Protein AF-A0A643CAF9-F1 (afdb_monomer_lite)

Secondary structure (DSSP, 8-state):
-PPPP-PPP------SS--S-HHHHHHHHHHHHHHHTTHHHHHS--SS---SSS--HHHHHHHH-HHHHHHHHHHHHHHHHHHHHHHSPS-HHHHHHHHHHHHHHT--

Organism: Balaenoptera physalus (NCBI:txid9770)

Radius of gyration: 34.94 Å; chains: 1; bounding box: 46×42×116 Å

Sequence (108 aa):
MAKGPYLPSVDGEKDGPQVSESEACDQMYESLARLHANYYKLKYPRPRDTNFSGLSLEEYKLILSTDTLEEFKEMNKGMWKKLQEKFAPRDPEEKHKAWARALSRLHT

pLDDT: mean 74.89, std 15.4, range [40.44, 96.38]

InterPro domains:
  IPR037698 Ubiquinol-cytochrome-c reductase complex assembly factor 2 [PTHR34260] (13-97)

Foldseek 3Di:
DDDDDDDDPPPPDDDDPPPPCVVVVVVVVVVVVCVVVVVCCVVDPDPDDDDPVPDDPVRVVCVPDPVVVVVVVVVVVVVVVVVCVVVPPDDVVVVVVVVVVVVVVVPD

Structure (mmCIF, N/CA/C/O backbone):
data_AF-A0A643CAF9-F1
#
_entry.id   AF-A0A643CAF9-F1
#
loop_
_atom_site.group_PDB
_atom_site.id
_atom_site.type_symbol
_atom_site.label_atom_id
_atom_site.label_alt_id
_atom_site.label_comp_id
_atom_site.label_asym_id
_atom_site.label_entity_id
_atom_site.label_seq_id
_atom_site.pdbx_PDB_ins_code
_atom_site.Cartn_x
_atom_site.Cartn_y
_atom_site.Cartn_z
_atom_site.occupancy
_atom_site.B_iso_or_equiv
_atom_site.auth_seq_id
_atom_site.auth_comp_id
_atom_site.auth_asym_id
_atom_site.auth_atom_id
_atom_site.pdbx_PDB_model_num
ATOM 1 N N . MET A 1 1 ? 16.194 28.838 -43.594 1.00 41.56 1 MET A N 1
ATOM 2 C CA . MET A 1 1 ? 16.443 27.477 -43.069 1.00 41.56 1 MET A CA 1
ATOM 3 C C . MET A 1 1 ? 17.382 27.609 -41.881 1.00 41.56 1 MET A C 1
ATOM 5 O O . MET A 1 1 ? 18.571 27.818 -42.076 1.00 41.56 1 MET A O 1
ATOM 9 N N . ALA A 1 2 ? 16.836 27.635 -40.665 1.00 40.44 2 ALA A N 1
ATOM 10 C CA . ALA A 1 2 ? 17.629 27.788 -39.449 1.00 40.44 2 ALA A CA 1
ATOM 11 C C . ALA A 1 2 ? 18.249 26.431 -39.082 1.00 40.44 2 ALA A C 1
ATOM 13 O O . ALA A 1 2 ? 17.524 25.461 -38.874 1.00 40.44 2 ALA A O 1
ATOM 14 N N . LYS A 1 3 ? 19.583 26.354 -39.047 1.00 46.50 3 LYS A N 1
ATOM 15 C CA . LYS A 1 3 ? 20.302 25.217 -38.461 1.00 46.50 3 LYS A CA 1
ATOM 16 C C . LYS A 1 3 ? 20.122 25.303 -36.943 1.00 46.50 3 LYS A C 1
ATOM 18 O O . LYS A 1 3 ? 20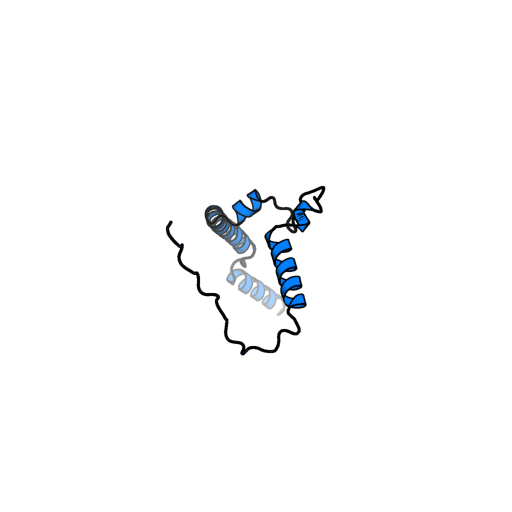.531 26.294 -36.345 1.00 46.50 3 LYS A O 1
ATOM 23 N N . GLY A 1 4 ? 19.457 24.310 -36.353 1.00 56.16 4 GLY A N 1
ATOM 24 C CA . GLY A 1 4 ? 19.327 24.188 -34.900 1.00 56.16 4 GLY A CA 1
ATOM 25 C C . GLY A 1 4 ? 20.698 24.007 -34.232 1.00 56.16 4 GLY A C 1
ATOM 26 O O . GLY A 1 4 ? 21.629 23.531 -34.889 1.00 56.16 4 GLY A O 1
ATOM 27 N N . PRO A 1 5 ? 20.856 24.415 -32.962 1.00 54.44 5 PRO A N 1
ATOM 28 C CA . PRO A 1 5 ? 22.138 24.342 -32.280 1.00 54.44 5 PRO A CA 1
ATOM 29 C C . PRO A 1 5 ? 22.537 22.886 -32.022 1.00 54.44 5 PRO A C 1
ATOM 31 O O . PRO A 1 5 ? 21.758 22.078 -31.519 1.00 54.44 5 PRO A O 1
ATOM 34 N N . TYR A 1 6 ? 23.776 22.586 -32.399 1.00 47.16 6 TYR A N 1
ATOM 35 C CA . TYR A 1 6 ? 24.498 21.352 -32.126 1.00 47.16 6 TYR A CA 1
ATOM 36 C C . TYR A 1 6 ? 24.613 21.182 -30.605 1.00 47.16 6 TYR A C 1
ATOM 38 O O . TYR A 1 6 ? 25.293 21.973 -29.950 1.00 47.16 6 TYR A O 1
ATOM 46 N N . LEU A 1 7 ? 23.916 20.198 -30.034 1.00 53.94 7 LEU A N 1
ATOM 47 C CA . LEU A 1 7 ? 24.166 19.787 -28.655 1.00 53.94 7 LEU A CA 1
ATOM 48 C C . LEU A 1 7 ? 25.531 19.085 -28.633 1.00 53.94 7 LEU A C 1
ATOM 50 O O . LEU A 1 7 ? 25.704 18.116 -29.375 1.00 53.94 7 LEU A O 1
ATOM 54 N N . PRO A 1 8 ? 26.513 19.563 -27.851 1.00 45.53 8 PRO A N 1
ATOM 55 C CA . PRO A 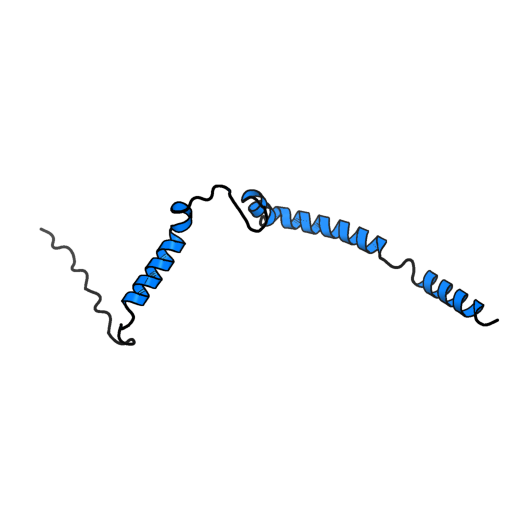1 8 ? 27.791 18.881 -27.748 1.00 45.53 8 PRO A CA 1
ATOM 56 C C . PRO A 1 8 ? 27.580 17.532 -27.056 1.00 45.53 8 PRO A C 1
ATOM 58 O O . PRO A 1 8 ? 27.013 17.463 -25.963 1.00 45.53 8 PRO A O 1
ATOM 61 N N . SER A 1 9 ? 28.019 16.463 -27.720 1.00 52.03 9 SER A N 1
ATOM 62 C CA . SER A 1 9 ? 28.163 15.140 -27.123 1.00 52.03 9 SER A CA 1
ATOM 63 C C . SER A 1 9 ? 29.009 15.265 -25.860 1.00 52.03 9 SER A C 1
ATOM 65 O O . SER A 1 9 ? 30.132 15.766 -25.899 1.00 52.03 9 SER A O 1
ATOM 67 N N . VAL A 1 10 ? 28.445 14.851 -24.729 1.00 54.72 10 VAL A N 1
ATOM 68 C CA . VAL A 1 10 ? 29.174 14.686 -23.473 1.00 54.72 10 VAL A CA 1
ATOM 69 C C . VAL A 1 10 ? 30.088 13.476 -23.627 1.00 54.72 10 VAL A C 1
ATOM 71 O O . VAL A 1 10 ? 29.709 12.350 -23.317 1.00 54.72 10 VAL A O 1
ATOM 74 N N . ASP A 1 11 ? 31.291 13.719 -24.137 1.00 52.75 11 ASP A N 1
ATOM 75 C CA . ASP A 1 11 ? 32.408 12.792 -24.010 1.00 52.75 11 ASP A CA 1
ATOM 76 C C . ASP A 1 11 ? 32.895 12.865 -22.558 1.00 52.75 11 ASP A C 1
ATOM 78 O O . ASP A 1 11 ? 33.740 13.679 -22.184 1.00 52.75 11 ASP A O 1
ATOM 82 N N . GLY A 1 12 ? 32.262 12.054 -21.710 1.00 41.91 12 GLY A N 1
ATOM 83 C CA . GLY A 1 12 ? 32.647 11.857 -20.321 1.00 41.91 12 GLY A CA 1
ATOM 84 C C . GLY A 1 12 ? 33.961 11.091 -20.233 1.00 41.91 12 GLY A C 1
ATOM 85 O O . GLY A 1 12 ? 34.018 9.890 -20.486 1.00 41.91 12 GLY A O 1
ATOM 86 N N . GLU A 1 13 ? 34.998 11.842 -19.888 1.00 42.22 13 GLU A N 1
ATOM 87 C CA . GLU A 1 13 ? 36.283 11.462 -19.310 1.00 42.22 13 GLU A CA 1
ATOM 88 C C . GLU A 1 13 ? 36.312 10.053 -18.689 1.00 42.22 13 GLU A C 1
ATOM 90 O O . GLU A 1 13 ? 35.655 9.738 -17.695 1.00 42.22 13 GLU A O 1
ATOM 95 N N . LYS A 1 14 ? 37.098 9.186 -19.329 1.00 53.53 14 LYS A N 1
ATOM 96 C CA . LYS A 1 14 ? 37.358 7.805 -18.935 1.00 53.53 14 LYS A CA 1
ATOM 97 C C . LYS A 1 14 ? 38.431 7.786 -17.846 1.00 53.53 14 LYS A C 1
ATOM 99 O O . LYS A 1 14 ? 39.603 7.644 -18.171 1.00 53.53 14 LYS A O 1
ATOM 104 N N . ASP A 1 15 ? 38.020 7.873 -16.584 1.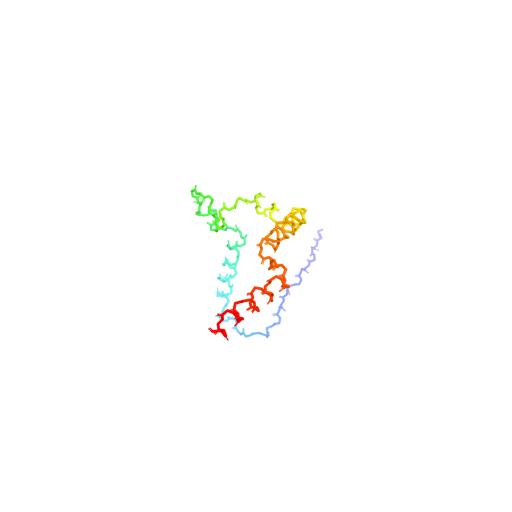00 50.56 15 ASP A N 1
ATOM 105 C CA . ASP A 1 15 ? 38.840 7.391 -15.465 1.00 50.56 15 ASP A CA 1
ATOM 106 C C . ASP A 1 15 ? 37.970 6.921 -14.282 1.00 50.56 15 ASP A C 1
ATOM 108 O O . ASP A 1 15 ? 37.716 7.607 -13.296 1.00 50.56 15 ASP A O 1
ATOM 112 N N . GLY A 1 16 ? 37.465 5.700 -14.432 1.00 56.59 16 GLY A N 1
ATOM 113 C CA . GLY A 1 16 ? 36.800 4.887 -13.416 1.00 56.59 16 GLY A CA 1
ATOM 114 C C . GLY A 1 16 ? 36.981 3.417 -13.812 1.00 56.59 16 GLY A C 1
ATOM 115 O O . GLY A 1 16 ? 37.167 3.150 -15.006 1.00 56.59 16 GLY A O 1
ATOM 116 N N . PRO A 1 17 ? 37.013 2.465 -12.857 1.00 53.28 17 PRO A N 1
ATOM 117 C CA . PRO A 1 17 ? 37.416 1.086 -13.121 1.00 53.28 17 PRO A CA 1
ATOM 118 C C . PRO A 1 17 ? 36.648 0.517 -14.316 1.00 53.28 17 PRO A C 1
ATOM 120 O O . PRO A 1 17 ? 35.428 0.635 -14.403 1.00 53.28 17 PRO A O 1
ATOM 123 N N . GLN A 1 18 ? 37.415 -0.039 -15.257 1.00 54.84 18 GLN A N 1
ATOM 124 C CA . GLN A 1 18 ? 36.973 -0.616 -16.523 1.00 54.84 18 GLN A CA 1
ATOM 125 C C . GLN A 1 18 ? 35.628 -1.330 -16.361 1.00 54.84 18 GLN A C 1
ATOM 127 O O . GLN A 1 18 ? 35.531 -2.302 -15.612 1.00 54.84 18 GLN A O 1
ATOM 132 N N . VAL A 1 19 ? 34.627 -0.819 -17.085 1.00 54.38 19 VAL A N 1
ATOM 133 C CA . VAL A 1 19 ? 33.247 -1.299 -17.227 1.00 54.38 19 VAL A CA 1
ATOM 134 C C . VAL A 1 19 ? 33.223 -2.773 -17.673 1.00 54.38 19 VAL A C 1
ATOM 136 O O . VAL A 1 19 ? 32.942 -3.106 -18.818 1.00 54.38 19 VAL A O 1
ATOM 139 N N . SER A 1 20 ? 33.575 -3.669 -16.761 1.00 55.47 20 SER A N 1
ATOM 140 C CA . SER A 1 20 ? 33.467 -5.127 -16.866 1.00 55.47 20 SER A CA 1
ATOM 141 C C . SER A 1 20 ? 32.144 -5.621 -16.268 1.00 55.47 20 SER A C 1
ATOM 143 O O . SER A 1 20 ? 31.748 -6.759 -16.485 1.00 55.47 20 SER A O 1
ATOM 145 N N . GLU A 1 21 ? 31.411 -4.718 -15.608 1.00 61.72 21 GLU A N 1
ATOM 146 C CA . GLU A 1 21 ? 30.124 -4.949 -14.951 1.00 61.72 21 GLU A CA 1
ATOM 147 C C . GLU A 1 21 ? 28.988 -4.091 -15.555 1.00 61.72 21 GLU A C 1
ATOM 149 O O . GLU A 1 21 ? 27.991 -3.846 -14.881 1.00 61.72 21 GLU A O 1
ATOM 154 N N . SER A 1 22 ? 29.100 -3.616 -16.812 1.00 72.44 22 SER A N 1
ATOM 155 C CA . SER A 1 22 ? 28.039 -2.792 -17.452 1.00 72.44 22 SER A CA 1
ATOM 156 C C . SER A 1 22 ? 26.688 -3.490 -17.392 1.00 72.44 22 SER A C 1
ATOM 158 O O . SER A 1 22 ? 25.699 -2.920 -16.950 1.00 72.44 22 SER A O 1
ATOM 160 N N . GLU A 1 23 ? 26.677 -4.761 -17.790 1.00 79.25 23 GLU A N 1
ATOM 161 C CA . GLU A 1 23 ? 25.466 -5.565 -17.857 1.00 79.25 23 GLU A CA 1
ATOM 162 C C . GLU A 1 23 ? 24.910 -5.852 -16.456 1.00 79.25 23 GLU A C 1
ATOM 164 O O . GLU A 1 23 ? 23.700 -5.880 -16.259 1.00 79.25 23 GLU A O 1
ATOM 169 N N . ALA A 1 24 ? 25.778 -5.996 -15.450 1.00 87.25 24 ALA A N 1
ATOM 170 C CA . ALA A 1 24 ? 25.347 -6.128 -14.061 1.00 87.25 24 ALA A CA 1
ATOM 171 C C . ALA A 1 24 ? 24.714 -4.823 -13.548 1.00 87.25 24 ALA A C 1
ATOM 173 O O . ALA A 1 24 ? 23.703 -4.865 -12.847 1.00 87.25 24 ALA A O 1
ATOM 174 N N . CYS A 1 25 ? 25.258 -3.666 -13.936 1.00 89.62 25 CYS A N 1
ATOM 175 C CA . CYS A 1 25 ? 24.670 -2.361 -13.644 1.00 89.62 25 CYS A CA 1
ATOM 176 C C . CYS A 1 25 ? 23.285 -2.214 -14.291 1.00 89.62 25 CYS A C 1
ATOM 178 O O . CYS A 1 25 ? 22.333 -1.833 -13.609 1.00 89.62 25 CYS A O 1
ATOM 180 N N . ASP A 1 26 ? 23.146 -2.613 -15.557 1.00 92.31 26 ASP A N 1
ATOM 181 C CA . ASP A 1 26 ? 21.872 -2.588 -16.280 1.00 92.31 26 ASP A CA 1
ATOM 182 C C . ASP A 1 26 ? 20.842 -3.525 -15.630 1.00 92.31 26 ASP A C 1
ATOM 184 O O . ASP A 1 26 ? 19.711 -3.124 -15.358 1.00 92.31 26 ASP A O 1
ATOM 188 N N . GLN A 1 27 ? 21.240 -4.746 -15.262 1.00 92.38 27 GLN A N 1
ATOM 189 C CA . GLN A 1 27 ? 20.372 -5.702 -14.563 1.00 92.38 27 GLN A CA 1
ATOM 190 C C . GLN A 1 27 ? 19.921 -5.189 -13.187 1.00 92.38 27 GLN A C 1
ATOM 192 O O . GLN A 1 27 ? 18.755 -5.359 -12.801 1.00 92.38 27 GLN A O 1
ATOM 197 N N . MET A 1 28 ? 20.824 -4.552 -12.435 1.00 94.19 28 MET A N 1
ATOM 198 C CA . MET A 1 28 ? 20.484 -3.905 -11.167 1.00 94.19 28 MET A CA 1
ATOM 199 C C . MET A 1 28 ? 19.514 -2.749 -11.390 1.00 94.19 28 MET A C 1
ATOM 201 O O . MET A 1 28 ? 18.505 -2.651 -10.689 1.00 94.19 28 MET A O 1
ATOM 205 N N . TYR A 1 29 ? 19.774 -1.908 -12.386 1.00 94.62 29 TYR A N 1
ATOM 206 C CA . TYR A 1 29 ? 18.903 -0.795 -12.729 1.00 94.62 29 TYR A CA 1
ATOM 207 C C . TYR A 1 29 ? 17.504 -1.281 -13.125 1.00 94.62 29 TYR A C 1
ATOM 209 O O . TYR A 1 29 ? 16.508 -0.788 -12.598 1.00 94.62 29 TYR A O 1
ATOM 217 N N . GLU A 1 30 ? 17.399 -2.318 -13.955 1.00 95.62 30 GLU A N 1
ATOM 218 C CA . GLU A 1 30 ? 16.119 -2.926 -14.321 1.00 95.62 30 GLU A CA 1
ATOM 219 C C . GLU A 1 30 ? 15.395 -3.558 -13.126 1.00 95.62 30 GLU A C 1
ATOM 221 O O . GLU A 1 30 ? 14.163 -3.549 -13.050 1.00 95.62 30 GLU A O 1
ATOM 226 N N . SER A 1 31 ? 16.133 -4.135 -12.174 1.00 95.31 31 SER A N 1
ATOM 227 C CA . SER A 1 31 ? 15.563 -4.607 -10.908 1.00 95.31 31 SER A CA 1
ATOM 228 C C . SER A 1 31 ? 14.925 -3.454 -10.127 1.00 95.31 31 SER A C 1
ATOM 230 O O . SER A 1 31 ? 13.756 -3.539 -9.737 1.00 95.31 31 SER A O 1
ATOM 232 N N . LEU A 1 32 ? 15.647 -2.341 -9.974 1.00 96.00 32 LEU A N 1
ATOM 233 C CA . LEU A 1 32 ? 15.150 -1.143 -9.297 1.00 96.00 32 LEU A CA 1
ATOM 234 C C . LEU A 1 32 ? 13.955 -0.526 -10.033 1.00 96.00 32 LEU A C 1
ATOM 236 O O . LEU A 1 32 ? 12.951 -0.190 -9.402 1.00 96.00 32 LEU A O 1
ATOM 240 N N . ALA A 1 33 ? 14.010 -0.448 -11.362 1.00 96.12 33 ALA A N 1
ATOM 241 C CA . ALA A 1 33 ? 12.916 0.045 -12.190 1.00 96.12 33 ALA A CA 1
ATOM 242 C C . ALA A 1 33 ? 11.646 -0.806 -12.016 1.00 96.12 33 ALA A C 1
ATOM 244 O O . ALA A 1 33 ? 10.551 -0.259 -11.867 1.00 96.12 33 ALA A O 1
ATOM 245 N N . ARG A 1 34 ? 11.778 -2.141 -11.945 1.00 96.38 34 ARG A N 1
ATOM 246 C CA . ARG A 1 34 ? 10.655 -3.055 -11.664 1.00 96.38 34 ARG A CA 1
ATOM 247 C C . ARG A 1 34 ? 10.047 -2.827 -10.282 1.00 96.38 34 ARG A C 1
ATOM 249 O O . ARG A 1 34 ? 8.821 -2.869 -10.155 1.00 96.38 34 ARG A O 1
ATOM 256 N N . LEU A 1 35 ? 10.874 -2.595 -9.261 1.00 94.94 35 LEU A N 1
ATOM 257 C CA . LEU A 1 35 ? 10.397 -2.295 -7.908 1.00 94.94 35 LEU A CA 1
ATOM 258 C C . LEU A 1 35 ? 9.636 -0.965 -7.874 1.00 94.94 35 LEU A C 1
ATOM 260 O O . LEU A 1 35 ? 8.505 -0.929 -7.393 1.00 94.94 35 LEU A O 1
ATOM 264 N N . HIS A 1 36 ? 10.208 0.096 -8.449 1.00 95.25 36 HIS A N 1
ATOM 265 C CA . HIS A 1 36 ? 9.586 1.422 -8.485 1.00 95.25 36 HIS A CA 1
ATOM 266 C C . HIS A 1 36 ? 8.268 1.433 -9.275 1.00 95.25 36 HIS A C 1
ATOM 268 O O . HIS A 1 36 ? 7.281 2.026 -8.844 1.00 95.25 36 HIS A O 1
ATOM 274 N N . ALA A 1 37 ? 8.211 0.721 -10.403 1.00 95.75 37 ALA A N 1
ATOM 275 C CA . ALA A 1 37 ? 7.004 0.607 -11.218 1.00 95.75 37 ALA A CA 1
ATOM 276 C C . ALA A 1 37 ? 5.916 -0.294 -10.598 1.00 95.75 37 ALA A C 1
ATOM 278 O O .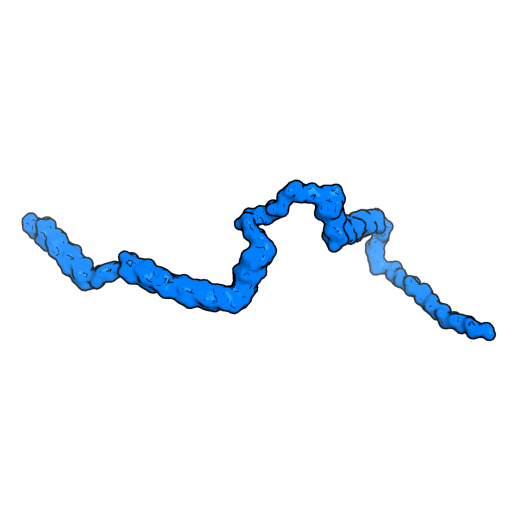 ALA A 1 37 ? 4.891 -0.536 -11.236 1.00 95.75 37 ALA A O 1
ATOM 279 N N . ASN A 1 38 ? 6.121 -0.830 -9.385 1.00 93.12 38 ASN A N 1
ATOM 280 C CA . ASN A 1 38 ? 5.237 -1.818 -8.758 1.00 93.12 38 ASN A CA 1
ATOM 281 C C . ASN A 1 38 ? 4.952 -3.033 -9.667 1.00 93.12 38 ASN A C 1
ATOM 283 O O . ASN A 1 38 ? 3.877 -3.636 -9.599 1.00 93.12 38 ASN A O 1
ATOM 287 N N . TYR A 1 39 ? 5.916 -3.417 -10.511 1.00 96.00 39 TYR A N 1
ATOM 288 C CA . TYR A 1 39 ? 5.734 -4.408 -11.577 1.00 96.00 39 TYR A CA 1
ATOM 289 C C . TYR A 1 39 ? 5.151 -5.729 -11.058 1.00 96.00 39 TYR A C 1
ATOM 291 O O . TYR A 1 39 ? 4.196 -6.265 -11.618 1.00 96.00 39 TYR A O 1
ATOM 299 N N . TYR A 1 40 ? 5.678 -6.240 -9.943 1.00 91.44 40 TYR A N 1
ATOM 300 C CA . TYR A 1 40 ? 5.241 -7.518 -9.379 1.00 91.44 40 TYR A CA 1
ATOM 301 C C . TYR A 1 40 ? 3.825 -7.479 -8.800 1.00 91.44 40 TYR A C 1
ATOM 303 O O . TYR A 1 40 ? 3.118 -8.481 -8.886 1.00 91.44 40 TYR A O 1
ATOM 311 N N . LYS A 1 41 ? 3.382 -6.329 -8.274 1.00 90.38 41 LYS A N 1
ATOM 312 C CA . LYS A 1 41 ? 2.015 -6.153 -7.761 1.00 90.38 41 LYS A CA 1
ATOM 313 C C . LYS A 1 41 ? 0.983 -6.259 -8.886 1.00 90.38 41 LYS A C 1
ATOM 315 O O . LYS A 1 41 ? -0.083 -6.827 -8.679 1.00 90.38 41 LYS A O 1
ATOM 320 N N . LEU A 1 42 ? 1.310 -5.727 -10.065 1.00 91.69 42 LEU A N 1
ATOM 321 C CA . LEU A 1 42 ? 0.446 -5.782 -11.248 1.00 91.69 42 LEU A CA 1
ATOM 322 C C . LEU A 1 42 ? 0.520 -7.140 -11.953 1.00 91.69 42 LEU A C 1
ATOM 324 O O . LEU A 1 42 ? -0.496 -7.646 -12.421 1.00 91.69 42 LEU A O 1
ATOM 328 N N . LYS A 1 43 ? 1.711 -7.747 -12.006 1.00 95.00 43 LYS A N 1
ATOM 329 C CA . LYS A 1 43 ? 1.925 -9.054 -12.641 1.00 95.00 43 LYS A CA 1
ATOM 330 C C . LYS A 1 43 ? 1.293 -10.208 -11.864 1.00 95.00 43 LYS A C 1
ATOM 332 O O . LYS A 1 43 ? 0.837 -11.168 -12.478 1.00 95.00 43 LYS A O 1
ATOM 337 N N . TYR A 1 44 ? 1.265 -10.115 -10.537 1.00 91.81 44 TYR A N 1
ATOM 338 C CA . TYR A 1 44 ? 0.709 -11.143 -9.659 1.00 91.81 44 TYR A CA 1
ATOM 339 C C . TYR A 1 44 ? -0.321 -10.526 -8.699 1.00 91.81 44 TYR A C 1
ATOM 341 O O . TYR A 1 44 ? -0.009 -10.294 -7.526 1.00 91.81 44 TYR A O 1
ATOM 349 N N . PRO A 1 45 ? -1.551 -10.247 -9.177 1.00 90.94 45 PRO A N 1
ATOM 350 C CA . PRO A 1 45 ? -2.612 -9.715 -8.333 1.00 90.94 45 PRO A CA 1
ATOM 351 C C . PRO A 1 45 ? -2.925 -10.686 -7.196 1.00 90.94 45 PRO A C 1
ATOM 353 O O . PRO A 1 45 ? -3.127 -11.883 -7.415 1.00 90.94 45 PRO A O 1
ATOM 356 N N . ARG A 1 46 ? -2.976 -10.178 -5.964 1.00 87.81 46 ARG A N 1
ATOM 357 C CA . ARG A 1 46 ? -3.329 -11.003 -4.808 1.00 87.81 46 ARG A CA 1
ATOM 358 C C . ARG A 1 46 ? -4.852 -11.153 -4.731 1.00 87.81 46 ARG A C 1
ATOM 360 O O . ARG A 1 46 ? -5.547 -10.149 -4.855 1.00 87.81 46 ARG A O 1
ATOM 367 N N . PRO A 1 47 ? -5.381 -12.358 -4.447 1.00 88.56 47 PRO A N 1
ATOM 368 C CA . PRO A 1 47 ? -6.817 -12.547 -4.231 1.00 88.56 47 PRO A CA 1
ATOM 369 C C . PRO A 1 47 ? -7.364 -11.789 -3.015 1.00 88.56 47 PRO A C 1
ATOM 371 O O . PRO A 1 47 ? -8.561 -11.532 -2.932 1.00 88.56 47 PRO A O 1
ATOM 374 N N . ARG A 1 48 ? -6.499 -11.479 -2.041 1.00 83.75 48 ARG A N 1
ATOM 375 C CA . ARG A 1 48 ? -6.826 -10.695 -0.848 1.00 83.75 48 ARG A CA 1
ATOM 376 C C . ARG A 1 48 ? -5.709 -9.714 -0.549 1.00 83.75 48 ARG A C 1
ATOM 378 O O . ARG A 1 48 ? -4.528 -10.050 -0.681 1.00 83.75 48 ARG A O 1
ATOM 385 N N . ASP A 1 49 ? -6.091 -8.543 -0.066 1.00 80.56 49 ASP A N 1
ATOM 386 C CA . ASP A 1 49 ? -5.150 -7.604 0.518 1.00 80.56 49 ASP A CA 1
ATOM 387 C C . ASP A 1 49 ? -4.688 -8.140 1.868 1.00 80.56 49 ASP A C 1
ATOM 389 O O . ASP A 1 49 ? -5.409 -8.112 2.861 1.00 80.56 49 ASP A O 1
ATOM 393 N N . THR A 1 50 ? -3.477 -8.693 1.884 1.00 78.12 50 THR A N 1
ATOM 394 C CA . THR A 1 50 ? -2.797 -9.066 3.118 1.00 78.12 50 THR A CA 1
ATOM 395 C C . THR A 1 50 ? -1.769 -8.001 3.467 1.00 78.12 50 THR A C 1
ATOM 397 O O . THR A 1 50 ? -0.916 -7.609 2.659 1.00 78.12 50 THR A O 1
ATOM 400 N N . ASN A 1 51 ? -1.881 -7.524 4.692 1.00 76.69 51 ASN A N 1
ATOM 401 C CA . ASN A 1 51 ? -0.939 -6.672 5.395 1.00 76.69 51 ASN A CA 1
ATOM 402 C C . ASN A 1 51 ? -0.360 -7.506 6.551 1.00 76.69 51 ASN A C 1
ATOM 404 O O . ASN A 1 51 ? -0.924 -8.520 6.960 1.00 76.69 51 ASN A O 1
ATOM 408 N N . PHE A 1 52 ? 0.800 -7.113 7.062 1.00 84.00 52 PHE A N 1
ATOM 409 C CA . PHE A 1 52 ? 1.403 -7.814 8.196 1.00 84.00 52 PHE A CA 1
ATOM 410 C C . PHE A 1 52 ? 0.606 -7.602 9.497 1.00 84.00 52 PHE A C 1
ATOM 412 O O . PHE A 1 52 ? 0.519 -8.498 10.328 1.00 84.00 52 PHE A O 1
ATOM 419 N N . SER A 1 53 ? 0.010 -6.422 9.666 1.00 84.44 53 SER A N 1
ATOM 420 C CA . SER A 1 53 ? -0.655 -5.986 10.898 1.00 84.44 53 SER A CA 1
ATOM 421 C C . SER A 1 53 ? -2.156 -6.275 10.968 1.00 84.44 53 SER A C 1
ATOM 423 O O . SER A 1 53 ? -2.765 -6.021 12.000 1.00 84.44 53 SER A O 1
ATOM 425 N N . GLY A 1 54 ? -2.779 -6.751 9.890 1.00 86.50 54 GLY A N 1
ATOM 426 C CA . GLY A 1 54 ? -4.240 -6.851 9.784 1.00 86.50 54 GLY A CA 1
ATOM 427 C C . GLY A 1 54 ? -4.944 -5.536 9.421 1.00 86.50 54 GLY A C 1
ATOM 428 O O . GLY A 1 54 ? -6.124 -5.571 9.094 1.00 86.50 54 GLY A O 1
ATOM 429 N N . LEU A 1 55 ? -4.247 -4.392 9.428 1.00 85.81 55 LEU A N 1
ATOM 430 C CA . LEU A 1 55 ? -4.863 -3.059 9.358 1.00 85.81 55 LEU A CA 1
ATOM 431 C C . LEU A 1 55 ? -5.025 -2.510 7.935 1.00 85.81 55 LEU A C 1
ATOM 433 O O . LEU A 1 55 ? -4.077 -2.471 7.143 1.00 85.81 55 LEU A O 1
ATOM 437 N N . SER A 1 56 ? -6.215 -2.016 7.619 1.00 85.88 56 SER A N 1
ATOM 438 C CA . SER A 1 56 ? -6.495 -1.257 6.400 1.00 85.88 56 SER A CA 1
ATOM 439 C C . SER A 1 56 ? -5.641 0.015 6.297 1.00 85.88 56 SER A C 1
ATOM 441 O O . SER A 1 56 ? -5.083 0.508 7.282 1.00 85.88 56 SER A O 1
ATOM 443 N N . LEU A 1 57 ? -5.531 0.566 5.082 1.00 83.75 57 LEU A N 1
ATOM 444 C CA . LEU A 1 57 ? -4.789 1.812 4.845 1.00 83.75 57 LEU A CA 1
ATOM 445 C C . LEU A 1 57 ? -5.335 2.974 5.678 1.00 83.75 57 LEU A C 1
ATOM 447 O O . LEU A 1 57 ? -4.550 3.774 6.183 1.00 83.75 57 LEU A O 1
ATOM 451 N N . GLU A 1 58 ? -6.649 3.024 5.878 1.00 86.31 58 GLU A N 1
ATOM 452 C CA . GLU A 1 58 ? -7.267 4.128 6.610 1.00 86.31 58 GLU A CA 1
ATOM 453 C C . GLU A 1 58 ? -7.045 4.008 8.114 1.00 86.31 58 GLU A C 1
ATOM 455 O O . GLU A 1 58 ? -6.800 5.012 8.777 1.00 86.31 58 GLU A O 1
ATOM 460 N N . GLU A 1 59 ? -7.014 2.784 8.643 1.00 86.38 59 GLU A N 1
ATOM 461 C CA . GLU A 1 59 ? -6.606 2.526 10.028 1.00 86.38 59 GLU A CA 1
ATOM 462 C C . GLU A 1 59 ? -5.133 2.884 10.248 1.00 86.38 59 GLU A C 1
ATOM 464 O O . GLU A 1 59 ? -4.788 3.500 11.255 1.00 86.38 59 GLU A O 1
ATOM 469 N N . TYR A 1 60 ? -4.260 2.573 9.286 1.00 86.62 60 TYR A N 1
ATOM 470 C CA . TYR A 1 60 ? -2.865 3.014 9.327 1.00 86.62 60 TYR A CA 1
ATOM 471 C C . TYR A 1 60 ? -2.740 4.532 9.309 1.00 86.62 60 TYR A C 1
ATOM 473 O O . TYR A 1 60 ? -1.977 5.098 10.091 1.00 86.62 60 TYR A O 1
ATOM 481 N N . LYS A 1 61 ? -3.486 5.191 8.420 1.00 86.62 61 LYS A N 1
ATOM 482 C CA . LYS A 1 61 ? -3.501 6.645 8.312 1.00 86.62 61 LYS A CA 1
ATOM 483 C C . LYS A 1 61 ? -3.984 7.272 9.610 1.00 86.62 61 LYS A C 1
ATOM 485 O O . LYS A 1 61 ? -3.382 8.245 10.041 1.00 86.62 61 LYS A O 1
ATOM 490 N N . LEU A 1 62 ? -4.996 6.694 10.254 1.00 87.06 62 LEU A N 1
ATOM 491 C CA . LEU A 1 62 ? -5.470 7.118 11.566 1.00 87.06 62 LEU A CA 1
ATOM 492 C C . LEU A 1 62 ? -4.369 6.973 12.625 1.00 87.06 62 LEU A C 1
ATOM 494 O O . LEU A 1 62 ? -4.013 7.955 13.252 1.00 87.06 62 LEU A O 1
ATOM 498 N N . ILE A 1 63 ? -3.739 5.802 12.767 1.00 83.94 63 ILE A N 1
ATOM 499 C CA . ILE A 1 63 ? -2.659 5.583 13.753 1.00 83.94 63 ILE A CA 1
ATOM 500 C C . ILE A 1 63 ? -1.479 6.546 13.551 1.00 83.94 63 ILE A C 1
ATOM 502 O O . ILE A 1 63 ? -0.871 6.996 14.521 1.00 83.94 63 ILE A O 1
ATOM 506 N N . LEU A 1 64 ? -1.143 6.847 12.295 1.00 81.38 64 LEU A N 1
ATOM 507 C CA . LEU A 1 64 ? -0.076 7.782 11.937 1.00 81.38 64 LEU A CA 1
ATOM 508 C C . LEU A 1 64 ? -0.513 9.250 11.988 1.00 81.38 64 LEU A C 1
ATOM 510 O O . LEU A 1 64 ? 0.344 10.132 11.933 1.00 81.38 64 LEU A O 1
ATOM 514 N N . SER A 1 65 ? -1.816 9.527 12.077 1.00 85.44 65 SER A N 1
ATOM 515 C CA . SER A 1 65 ? -2.317 10.890 12.198 1.00 85.44 65 SER A CA 1
ATOM 516 C C . SER A 1 65 ? -1.902 11.440 13.556 1.00 85.44 65 SER A C 1
ATOM 518 O O . SER A 1 65 ? -2.162 10.852 14.608 1.00 85.44 65 SER A O 1
ATOM 520 N N . THR A 1 66 ? -1.242 12.593 13.525 1.00 72.81 66 THR A N 1
ATOM 521 C CA . THR A 1 66 ? -0.801 13.323 14.717 1.00 72.81 66 THR A CA 1
ATOM 522 C C . THR A 1 66 ? -1.960 13.635 15.655 1.00 72.81 66 THR A C 1
ATOM 524 O O . THR A 1 66 ? -1.795 13.576 16.871 1.00 72.81 66 THR A O 1
ATOM 527 N N . ASP A 1 67 ? -3.137 13.884 15.086 1.00 69.56 67 ASP A N 1
ATOM 528 C CA . ASP A 1 67 ? -4.316 14.353 15.811 1.00 69.56 67 ASP A CA 1
ATOM 529 C C . ASP A 1 67 ? -4.851 13.285 16.782 1.00 69.56 67 ASP A C 1
ATOM 531 O O . ASP A 1 67 ? -5.139 13.584 17.937 1.00 69.56 67 ASP A O 1
ATOM 535 N N . THR A 1 68 ? -4.878 12.007 16.386 1.00 66.56 68 THR A N 1
ATOM 536 C CA . THR A 1 68 ? -5.301 10.910 17.279 1.00 66.56 68 THR A CA 1
ATOM 537 C C . THR A 1 68 ? -4.197 10.416 18.212 1.00 66.56 68 THR A C 1
ATOM 539 O O . THR A 1 68 ? -4.478 9.757 19.216 1.00 66.56 68 THR A O 1
ATOM 542 N N . LEU A 1 69 ? -2.929 10.714 17.910 1.00 68.12 69 LEU A N 1
ATOM 543 C CA . LEU A 1 69 ? -1.805 10.338 18.770 1.00 68.12 69 LEU A CA 1
ATOM 544 C C . LEU A 1 69 ? -1.839 11.107 20.098 1.00 68.12 69 LEU A C 1
ATOM 546 O O . LEU A 1 69 ? -1.524 10.541 21.150 1.00 68.12 69 LEU A O 1
ATOM 550 N N . GLU A 1 70 ? -2.233 12.381 20.062 1.00 72.25 70 GLU A N 1
ATOM 551 C CA . GLU A 1 70 ? -2.361 13.214 21.259 1.00 72.25 70 GLU A CA 1
ATOM 552 C C . GLU A 1 70 ? -3.524 12.752 22.148 1.00 72.25 70 GLU A C 1
ATOM 554 O O . GLU A 1 70 ? -3.332 12.537 23.348 1.00 72.25 70 GLU A O 1
ATOM 559 N N . GLU A 1 71 ? -4.683 12.452 21.554 1.00 72.12 71 GLU A N 1
ATOM 560 C CA . GLU A 1 71 ? -5.831 11.871 22.262 1.00 72.12 71 GLU A CA 1
ATOM 561 C C . GLU A 1 71 ? -5.483 10.523 22.913 1.00 72.12 71 GLU A C 1
ATOM 563 O O . GLU A 1 71 ? -5.771 10.294 24.093 1.00 72.12 71 GLU A O 1
ATOM 568 N N . PHE A 1 72 ? -4.781 9.644 22.188 1.00 73.94 72 PHE A N 1
ATOM 569 C CA . PHE A 1 72 ? -4.348 8.352 22.718 1.00 73.94 72 PHE A CA 1
ATOM 570 C C . PHE A 1 72 ? -3.365 8.507 23.884 1.00 73.94 72 PHE A C 1
ATOM 572 O O . PHE A 1 72 ? -3.440 7.773 24.875 1.00 73.94 72 PHE A O 1
ATOM 579 N N . LYS A 1 73 ? -2.455 9.484 23.809 1.00 72.81 73 LYS A N 1
ATOM 580 C CA . LYS A 1 73 ? -1.499 9.784 24.880 1.00 72.81 73 LYS A CA 1
ATOM 581 C C . LYS A 1 73 ? -2.205 10.291 26.139 1.00 72.81 73 LYS A C 1
ATOM 583 O O . LYS A 1 73 ? -1.845 9.859 27.237 1.00 72.81 73 LYS A O 1
ATOM 588 N N . GLU A 1 74 ? -3.213 11.150 26.007 1.00 77.31 74 GLU A N 1
ATOM 589 C CA . GLU A 1 74 ? -4.024 11.612 27.142 1.00 77.31 74 GLU A CA 1
ATOM 590 C C . GLU A 1 74 ? -4.858 10.480 27.761 1.00 77.31 74 GLU A C 1
ATOM 592 O O . GLU A 1 74 ? -4.856 10.295 28.984 1.00 77.31 74 GLU A O 1
ATOM 597 N N . MET A 1 75 ? -5.486 9.638 26.936 1.00 75.62 75 MET A N 1
ATOM 598 C CA . MET A 1 75 ? -6.232 8.468 27.411 1.00 75.62 75 MET A CA 1
ATOM 599 C C . MET A 1 75 ? -5.336 7.463 28.149 1.00 75.62 75 MET A C 1
ATOM 601 O O . MET A 1 75 ? -5.709 6.947 29.209 1.00 75.62 75 MET A O 1
ATOM 605 N N . ASN A 1 76 ? -4.132 7.207 27.632 1.00 80.56 76 ASN A N 1
ATOM 606 C CA . ASN A 1 76 ? -3.189 6.269 28.236 1.00 80.56 76 ASN A CA 1
ATOM 607 C C . ASN A 1 76 ? -2.677 6.773 29.597 1.00 80.56 76 ASN A C 1
ATOM 609 O O . ASN A 1 76 ? -2.594 5.996 30.544 1.00 80.56 76 ASN A O 1
ATOM 613 N N . LYS A 1 77 ? -2.460 8.086 29.772 1.00 80.75 77 LYS A N 1
ATOM 614 C CA . LYS A 1 77 ? -2.129 8.676 31.087 1.00 80.75 77 LYS A CA 1
ATOM 615 C C . LYS A 1 77 ? -3.215 8.412 32.134 1.00 80.75 77 LYS A C 1
ATOM 617 O O . LYS A 1 77 ? -2.897 8.055 33.270 1.00 80.75 77 LYS A O 1
ATOM 622 N N . GLY A 1 78 ? -4.489 8.581 31.772 1.00 82.62 78 GLY A N 1
ATOM 623 C CA . GLY A 1 78 ? -5.619 8.351 32.679 1.00 82.62 78 GLY A CA 1
ATOM 624 C C . GLY A 1 78 ? -5.759 6.883 33.091 1.00 82.62 78 GLY A C 1
ATOM 625 O O . GLY A 1 78 ? -5.985 6.576 34.263 1.00 82.62 78 GLY A O 1
ATOM 626 N N . MET A 1 79 ? -5.569 5.963 32.143 1.00 83.25 79 MET A N 1
ATOM 627 C CA . MET A 1 79 ? -5.576 4.523 32.416 1.00 83.25 79 MET A CA 1
ATOM 628 C C . MET A 1 79 ? -4.351 4.081 33.224 1.00 83.25 79 MET A C 1
ATOM 630 O O . MET A 1 79 ? -4.497 3.308 34.171 1.00 83.25 79 MET A O 1
ATOM 634 N N . TRP A 1 80 ? -3.169 4.620 32.919 1.00 83.44 80 TRP A N 1
ATOM 635 C CA . TRP A 1 80 ? -1.937 4.351 33.656 1.00 83.44 80 TRP A CA 1
ATOM 636 C C . TRP A 1 80 ? -2.015 4.837 35.102 1.00 83.44 80 TRP A C 1
ATOM 638 O O . TRP A 1 80 ? -1.602 4.111 35.997 1.00 83.44 80 TRP A O 1
ATOM 648 N N . LYS A 1 81 ? -2.625 6.002 35.369 1.00 83.62 81 LYS A N 1
ATOM 649 C CA . LYS A 1 81 ? -2.889 6.462 36.743 1.00 83.62 81 LYS A CA 1
ATOM 650 C C . LYS A 1 81 ? -3.785 5.499 37.517 1.00 83.62 81 LYS A C 1
ATOM 652 O O . LYS A 1 81 ? -3.448 5.142 38.637 1.00 83.62 81 LYS A O 1
ATOM 657 N N . LYS A 1 82 ? -4.878 5.020 36.913 1.00 84.81 82 LYS A N 1
ATOM 658 C CA . LYS A 1 82 ? -5.767 4.033 37.554 1.00 84.81 82 LYS A CA 1
ATOM 659 C C . LYS A 1 82 ? -5.064 2.704 37.814 1.00 84.81 82 LYS A C 1
ATOM 661 O O . LYS A 1 82 ? -5.318 2.053 38.823 1.00 84.81 82 LYS A O 1
ATOM 666 N N . LEU A 1 83 ? -4.196 2.283 36.897 1.00 85.19 83 LEU A N 1
ATOM 667 C CA . LEU A 1 83 ? -3.378 1.090 37.078 1.00 85.19 83 LEU A CA 1
ATOM 668 C C . LEU A 1 83 ? -2.367 1.311 38.212 1.00 85.19 83 LEU A C 1
ATOM 670 O O . LEU A 1 83 ? -2.278 0.498 39.125 1.00 85.19 83 LEU A O 1
ATOM 674 N N . GLN A 1 84 ? -1.687 2.456 38.214 1.00 81.62 84 GLN A N 1
ATOM 675 C CA . GLN A 1 84 ? -0.758 2.855 39.261 1.00 81.62 84 GLN A CA 1
ATOM 676 C C . GLN A 1 84 ? -1.443 2.930 40.625 1.00 81.62 84 GLN A C 1
ATOM 678 O O . GLN A 1 84 ? -0.868 2.453 41.579 1.00 81.62 84 GLN A O 1
ATOM 683 N N . GLU A 1 85 ? -2.665 3.445 40.745 1.00 83.06 85 GLU A N 1
ATOM 684 C CA . GLU A 1 85 ? -3.418 3.469 42.011 1.00 83.06 85 GLU A CA 1
ATOM 685 C C . GLU A 1 85 ? -3.769 2.065 42.519 1.00 83.06 85 GLU A C 1
ATOM 687 O O . GLU A 1 85 ? -3.752 1.823 43.723 1.00 83.06 85 GLU A O 1
ATOM 692 N N . LYS A 1 86 ? -4.050 1.121 41.613 1.00 80.69 86 LYS A N 1
ATOM 693 C CA . LYS A 1 86 ? -4.336 -0.277 41.973 1.00 80.69 86 LYS A CA 1
ATOM 694 C C . LYS A 1 86 ? -3.098 -1.044 42.431 1.00 80.69 86 LYS A C 1
ATOM 696 O O . LYS A 1 86 ? -3.221 -1.951 43.248 1.00 80.69 86 LYS A O 1
ATOM 701 N N . PHE A 1 87 ? -1.930 -0.701 41.894 1.00 75.19 87 PHE A N 1
ATOM 702 C CA . PHE A 1 87 ? -0.657 -1.336 42.242 1.00 75.19 87 PHE A CA 1
ATOM 703 C C . PHE A 1 87 ? 0.193 -0.507 43.209 1.00 75.19 87 PHE A C 1
ATOM 705 O O . PHE A 1 87 ? 1.199 -1.006 43.718 1.00 75.19 87 PHE A O 1
ATOM 712 N N . ALA A 1 88 ? -0.206 0.733 43.496 1.00 69.19 88 ALA A N 1
ATOM 713 C CA . ALA A 1 88 ? 0.445 1.577 44.476 1.00 69.19 88 ALA A CA 1
ATOM 714 C C . ALA A 1 88 ? 0.334 0.873 45.830 1.00 69.19 88 ALA A C 1
ATOM 716 O O . ALA A 1 88 ? -0.761 0.474 46.243 1.00 69.19 88 ALA A O 1
ATOM 717 N N . PRO A 1 89 ? 1.459 0.668 46.527 1.00 58.56 89 PRO A N 1
ATOM 718 C CA . PRO A 1 89 ? 1.429 0.041 47.829 1.00 58.56 89 PRO A CA 1
ATOM 719 C C . PRO A 1 89 ? 0.576 0.902 48.764 1.00 58.56 89 PRO A C 1
ATOM 721 O O . PRO A 1 89 ? 0.907 2.058 49.010 1.00 58.56 89 PRO A O 1
ATOM 724 N N . ARG A 1 90 ? -0.517 0.325 49.284 1.00 61.66 90 ARG A N 1
ATOM 725 C CA . ARG A 1 90 ? -1.274 0.904 50.400 1.00 61.66 90 ARG A CA 1
ATOM 726 C C . ARG A 1 90 ? -0.276 1.251 51.504 1.00 61.66 90 ARG A C 1
ATOM 728 O O . ARG A 1 90 ? 0.594 0.423 51.787 1.00 61.66 90 ARG A O 1
ATOM 735 N N . ASP A 1 91 ? -0.392 2.486 51.978 1.00 62.44 91 ASP A N 1
ATOM 736 C CA . ASP A 1 91 ? 0.445 3.212 52.934 1.00 62.44 91 ASP A CA 1
ATOM 737 C C . ASP A 1 91 ? 1.667 2.436 53.493 1.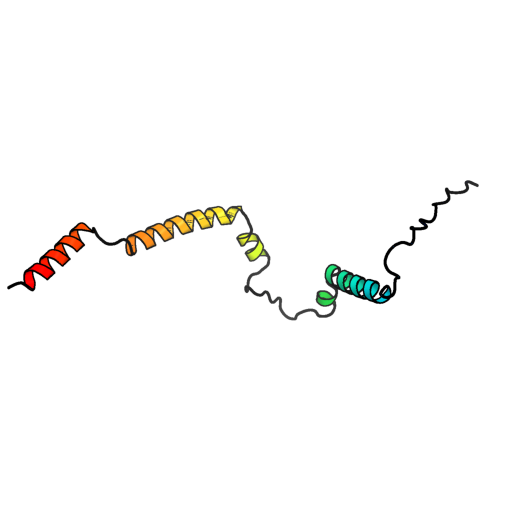00 62.44 91 ASP A C 1
ATOM 739 O O . ASP A 1 91 ? 1.498 1.424 54.190 1.00 62.44 91 ASP A O 1
ATOM 743 N N . PRO A 1 92 ? 2.913 2.879 53.224 1.00 62.09 92 PRO A N 1
ATOM 744 C CA . PRO A 1 92 ? 4.107 2.217 53.748 1.00 62.09 92 PRO A CA 1
ATOM 745 C C . PRO A 1 92 ? 4.093 2.097 55.281 1.00 62.09 92 PRO A C 1
ATOM 747 O O . PRO A 1 92 ? 4.644 1.134 55.815 1.00 62.09 92 PRO A O 1
ATOM 750 N N . GLU A 1 93 ? 3.415 2.997 55.991 1.00 64.31 93 GLU A N 1
ATOM 751 C CA . GLU A 1 93 ? 3.310 3.012 57.448 1.00 64.31 93 GLU A CA 1
ATOM 752 C C . GLU A 1 93 ? 2.426 1.865 57.980 1.00 64.31 93 GLU A C 1
ATOM 754 O O . GLU A 1 93 ? 2.762 1.233 58.990 1.00 64.31 93 GLU A O 1
ATOM 759 N N . GLU A 1 94 ? 1.366 1.482 57.249 1.00 66.44 94 GLU A N 1
ATOM 760 C CA . GLU A 1 94 ? 0.556 0.289 57.558 1.00 66.44 94 GLU A CA 1
ATOM 761 C C . GLU A 1 94 ? 1.368 -0.997 57.377 1.00 66.44 94 GLU A C 1
ATOM 763 O O . GLU A 1 94 ? 1.265 -1.919 58.195 1.00 66.44 94 GLU A O 1
ATOM 768 N N . LYS A 1 95 ? 2.223 -1.053 56.347 1.00 66.56 95 LYS A N 1
ATOM 769 C CA . LYS A 1 95 ? 3.146 -2.177 56.152 1.00 66.56 95 LYS A CA 1
ATOM 770 C C . LYS A 1 95 ? 4.158 -2.225 57.289 1.00 66.56 95 LYS A C 1
ATOM 772 O O . LYS A 1 95 ? 4.224 -3.238 57.977 1.00 66.56 95 LYS A O 1
ATOM 777 N N . HIS A 1 96 ? 4.876 -1.144 57.579 1.00 69.75 96 HIS A N 1
ATOM 778 C CA . HIS A 1 96 ? 5.843 -1.122 58.682 1.00 69.75 96 HIS A CA 1
ATOM 779 C C . HIS A 1 96 ? 5.219 -1.547 60.022 1.00 69.75 96 HIS A C 1
ATOM 781 O O . HIS A 1 96 ? 5.813 -2.346 60.748 1.00 69.75 96 HIS A O 1
ATOM 787 N N . LYS A 1 97 ? 3.980 -1.131 60.311 1.00 74.88 97 LYS A N 1
ATOM 788 C CA . LYS A 1 97 ? 3.235 -1.548 61.509 1.00 74.88 97 LYS A CA 1
ATOM 789 C C . LYS A 1 97 ? 2.805 -3.020 61.480 1.00 74.88 97 LYS A C 1
ATOM 791 O O . LYS A 1 97 ? 2.838 -3.686 62.516 1.00 74.88 97 LYS A O 1
ATOM 796 N N . ALA A 1 98 ? 2.403 -3.546 60.323 1.00 75.88 98 ALA A N 1
ATOM 797 C CA . ALA A 1 98 ? 2.047 -4.956 60.154 1.00 75.88 98 ALA A CA 1
ATOM 798 C C . ALA A 1 98 ? 3.267 -5.877 60.312 1.00 75.88 98 ALA A C 1
ATOM 800 O O . ALA A 1 98 ? 3.188 -6.882 61.018 1.00 75.88 98 ALA A O 1
ATOM 801 N N . TRP A 1 99 ? 4.402 -5.492 59.727 1.00 72.56 99 TRP A N 1
ATOM 802 C CA . TRP A 1 99 ? 5.677 -6.193 59.860 1.00 72.56 99 TRP A CA 1
ATOM 803 C C . TRP A 1 99 ? 6.201 -6.125 61.298 1.00 72.56 99 TRP A C 1
ATOM 805 O O . TRP A 1 99 ? 6.556 -7.157 61.859 1.00 72.56 99 TRP A O 1
ATOM 815 N N . ALA A 1 100 ? 6.140 -4.959 61.948 1.00 77.19 100 ALA A N 1
ATOM 816 C CA . ALA A 1 100 ? 6.485 -4.823 63.362 1.00 77.19 100 ALA A CA 1
ATOM 817 C C . ALA A 1 100 ? 5.611 -5.722 64.256 1.00 77.19 100 ALA A C 1
ATOM 819 O O . ALA A 1 100 ? 6.137 -6.456 65.085 1.00 77.19 100 ALA A O 1
ATOM 820 N N . ARG A 1 101 ? 4.284 -5.760 64.040 1.00 76.31 101 ARG A N 1
ATOM 821 C CA . ARG A 1 101 ? 3.379 -6.667 64.777 1.00 76.31 101 ARG A CA 1
ATOM 822 C C . ARG A 1 101 ? 3.634 -8.145 64.488 1.00 76.31 101 ARG A C 1
ATOM 824 O O . ARG A 1 101 ? 3.330 -8.967 65.346 1.00 76.31 101 ARG A O 1
ATOM 831 N N . ALA A 1 102 ? 4.098 -8.507 63.295 1.00 76.88 102 ALA A N 1
ATOM 832 C CA . ALA A 1 102 ? 4.460 -9.885 62.971 1.00 76.88 102 ALA A CA 1
ATOM 833 C C . ALA A 1 102 ? 5.755 -10.294 63.688 1.00 76.88 102 ALA A C 1
ATOM 835 O O . ALA A 1 102 ? 5.800 -11.352 64.308 1.00 76.88 102 ALA A O 1
ATOM 836 N N . LEU A 1 103 ? 6.759 -9.413 63.692 1.00 72.25 103 LEU A N 1
ATOM 837 C CA . LEU A 1 103 ? 8.029 -9.627 64.388 1.00 72.25 103 LEU A CA 1
ATOM 838 C C . LEU A 1 103 ? 7.849 -9.697 65.912 1.00 72.25 103 LEU A C 1
ATOM 840 O O . LEU A 1 103 ? 8.458 -10.543 66.557 1.00 72.25 103 LEU A O 1
ATOM 844 N N . SER A 1 104 ? 6.955 -8.888 66.491 1.00 71.25 104 SER A N 1
ATOM 845 C CA . SER A 1 104 ? 6.643 -8.955 67.927 1.00 71.25 104 SER A CA 1
ATOM 846 C C . SER A 1 104 ? 5.945 -10.252 68.351 1.00 71.25 104 SER A C 1
ATOM 848 O O . SER A 1 104 ? 6.086 -10.653 69.498 1.00 71.25 104 SER A O 1
ATOM 850 N N . ARG A 1 105 ? 5.198 -10.918 67.458 1.00 65.94 105 ARG A N 1
ATOM 851 C CA . ARG A 1 105 ? 4.525 -12.200 67.762 1.00 65.94 105 ARG A CA 1
ATOM 852 C C . ARG A 1 105 ? 5.465 -13.400 67.745 1.00 65.94 105 ARG A C 1
ATOM 854 O O . ARG A 1 105 ? 5.103 -14.442 68.270 1.00 65.94 105 ARG A O 1
ATOM 861 N N . LEU A 1 106 ? 6.630 -13.262 67.119 1.00 62.50 106 LEU A N 1
ATOM 862 C CA . LEU A 1 106 ? 7.628 -14.325 67.025 1.00 62.50 106 LEU A CA 1
ATOM 863 C C . LEU A 1 106 ? 8.588 -14.329 68.228 1.00 62.50 106 LEU A C 1
ATOM 865 O O . LEU A 1 106 ? 9.368 -15.260 68.376 1.00 62.50 106 LEU A O 1
ATOM 869 N N . HIS A 1 107 ? 8.552 -13.284 69.063 1.00 57.81 107 HIS A N 1
ATOM 870 C CA . HIS A 1 107 ? 9.526 -13.057 70.135 1.00 57.81 107 HIS A CA 1
ATOM 871 C C . HIS A 1 107 ? 8.978 -13.343 71.548 1.00 57.81 107 HIS A C 1
ATOM 873 O O . HIS A 1 107 ? 9.577 -12.910 72.530 1.00 57.81 107 HIS A O 1
ATOM 879 N N . THR A 1 108 ? 7.854 -14.060 71.647 1.00 50.41 108 THR A N 1
ATOM 880 C CA . THR A 1 108 ? 7.305 -14.624 72.895 1.00 50.41 108 THR A CA 1
ATOM 881 C C . THR A 1 108 ? 7.363 -16.135 72.862 1.00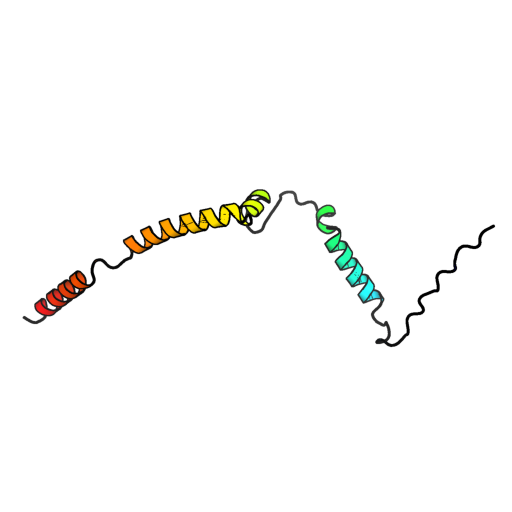 50.41 108 THR A C 1
ATOM 883 O O . THR A 1 108 ? 6.939 -16.676 71.815 1.00 50.41 108 THR A O 1
#